Protein AF-A0A2I1P7S6-F1 (afdb_monomer_lite)

Organism: NCBI:txid138300

Structure (mmCIF, N/CA/C/O backbone):
data_AF-A0A2I1P7S6-F1
#
_entry.id   AF-A0A2I1P7S6-F1
#
loop_
_atom_site.group_PDB
_atom_site.id
_atom_site.type_symbol
_atom_site.label_atom_id
_atom_site.label_alt_id
_atom_site.label_comp_id
_atom_site.label_asym_id
_atom_site.label_entity_id
_atom_site.label_seq_id
_atom_site.pdbx_PDB_ins_code
_atom_site.Cartn_x
_atom_site.Cartn_y
_atom_site.Cartn_z
_atom_site.occupancy
_atom_site.B_iso_or_equiv
_atom_site.auth_seq_id
_atom_site.auth_comp_id
_atom_site.auth_asym_id
_atom_site.auth_atom_id
_atom_site.pdbx_PDB_model_num
ATOM 1 N N . MET A 1 1 ? -5.654 -10.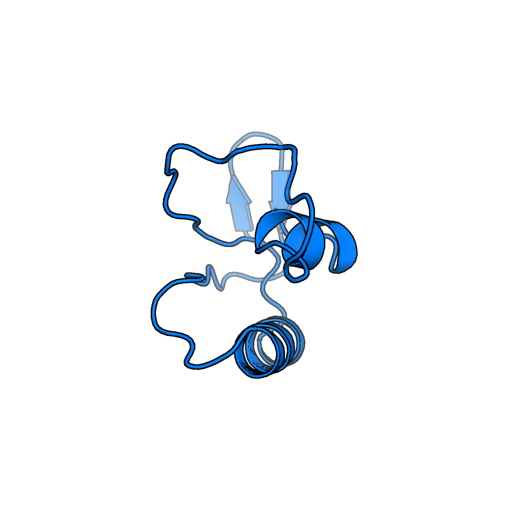066 1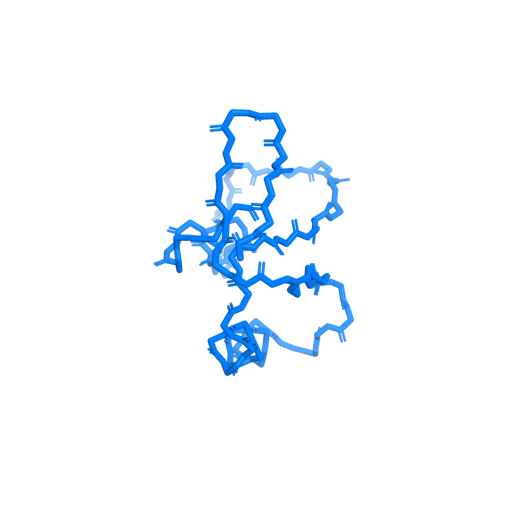2.000 1.00 86.19 1 MET A N 1
ATOM 2 C CA . MET A 1 1 ? -6.003 -8.635 11.926 1.00 86.19 1 MET A CA 1
ATOM 3 C C . MET A 1 1 ? -4.948 -7.779 12.599 1.00 86.19 1 MET A C 1
ATOM 5 O O . MET A 1 1 ? -4.517 -8.101 13.703 1.00 86.19 1 MET A O 1
ATOM 9 N N . LEU A 1 2 ? -4.484 -6.749 11.902 1.00 97.69 2 LEU A N 1
ATOM 10 C CA . LEU A 1 2 ? -3.625 -5.662 12.362 1.00 97.69 2 LEU A CA 1
ATOM 11 C C . LEU A 1 2 ? -4.503 -4.410 12.499 1.00 97.69 2 LEU A C 1
ATOM 13 O O . LEU A 1 2 ? -5.305 -4.141 11.613 1.00 97.69 2 LEU A O 1
ATOM 17 N N . LYS A 1 3 ? -4.367 -3.650 13.591 1.00 98.00 3 LYS A N 1
ATOM 18 C CA . LYS A 1 3 ? -5.149 -2.427 13.826 1.00 98.00 3 LYS A CA 1
ATOM 19 C C . LYS A 1 3 ? -4.230 -1.225 13.997 1.00 98.00 3 LYS A C 1
ATOM 21 O O . LYS A 1 3 ? -3.362 -1.243 14.869 1.00 98.00 3 LYS A O 1
ATOM 26 N N . ILE A 1 4 ? -4.436 -0.189 13.188 1.00 97.81 4 ILE A N 1
ATOM 27 C CA . ILE A 1 4 ? -3.701 1.078 13.256 1.00 97.81 4 ILE A CA 1
ATOM 28 C C . ILE A 1 4 ? -4.735 2.193 13.378 1.00 97.81 4 ILE A C 1
ATOM 30 O O . ILE A 1 4 ? -5.497 2.441 12.448 1.00 97.81 4 ILE A O 1
ATOM 34 N N . ALA A 1 5 ? -4.763 2.849 14.541 1.00 97.00 5 ALA A N 1
ATOM 35 C CA . ALA A 1 5 ? -5.821 3.789 14.907 1.00 97.00 5 ALA A CA 1
ATOM 36 C C . ALA A 1 5 ? -7.226 3.162 14.727 1.00 97.00 5 ALA A C 1
ATOM 38 O O . ALA A 1 5 ? -7.547 2.167 15.383 1.00 97.00 5 ALA A O 1
ATOM 39 N N . ASP A 1 6 ? -8.056 3.744 13.868 1.00 97.31 6 ASP A N 1
ATOM 40 C CA . ASP A 1 6 ? -9.422 3.336 13.543 1.00 97.31 6 ASP A CA 1
ATOM 41 C C . ASP A 1 6 ? -9.524 2.397 12.326 1.00 97.31 6 ASP A C 1
ATOM 43 O O . ASP A 1 6 ? -10.625 1.955 12.001 1.00 97.31 6 ASP A O 1
ATOM 47 N N . LYS A 1 7 ? -8.397 2.027 11.700 1.00 97.31 7 LYS A N 1
ATOM 48 C CA . LYS A 1 7 ? -8.350 1.106 10.555 1.00 97.31 7 LYS A CA 1
ATOM 49 C C . LYS A 1 7 ? -7.918 -0.305 10.944 1.00 97.31 7 LYS A C 1
ATOM 51 O O . LYS A 1 7 ? -7.033 -0.495 11.785 1.00 97.31 7 LYS A O 1
ATOM 56 N N . GLU A 1 8 ? -8.522 -1.293 10.292 1.00 98.06 8 GLU A N 1
ATOM 57 C CA . GLU A 1 8 ? -8.234 -2.718 10.465 1.00 98.06 8 GLU A CA 1
ATOM 58 C C . GLU A 1 8 ? -7.795 -3.328 9.130 1.00 98.06 8 GLU A C 1
ATOM 60 O O . GLU A 1 8 ? -8.403 -3.075 8.095 1.00 98.06 8 GLU A O 1
ATOM 65 N N . PHE A 1 9 ? -6.735 -4.132 9.176 1.00 98.19 9 PHE A N 1
ATOM 66 C CA . PHE A 1 9 ? -6.157 -4.836 8.037 1.00 98.19 9 PHE A CA 1
ATOM 67 C C . PHE A 1 9 ? -6.114 -6.336 8.342 1.00 98.19 9 PHE A C 1
ATOM 69 O O . PHE A 1 9 ? -5.751 -6.750 9.449 1.00 98.19 9 PHE A O 1
ATOM 76 N N . ASP A 1 10 ? -6.443 -7.176 7.370 1.00 98.06 10 ASP A N 1
ATOM 77 C CA . ASP A 1 10 ? -6.303 -8.628 7.478 1.00 98.06 10 ASP A CA 1
ATOM 78 C C . ASP A 1 10 ? -4.832 -9.046 7.399 1.00 98.06 10 ASP A C 1
ATOM 80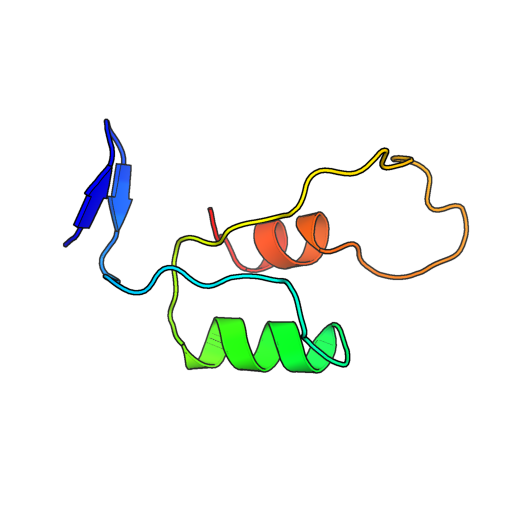 O O . ASP A 1 10 ? -4.367 -9.866 8.200 1.00 98.06 10 ASP A O 1
ATOM 84 N N . SER A 1 11 ? -4.091 -8.421 6.483 1.00 97.69 11 SER A N 1
ATOM 85 C CA . SER A 1 11 ? -2.664 -8.615 6.261 1.00 97.69 11 SER A CA 1
ATOM 86 C C . SER A 1 11 ? -1.821 -7.921 7.331 1.00 97.69 11 SER A C 1
ATOM 88 O O . SER A 1 11 ? -2.091 -6.801 7.759 1.00 97.69 11 SER A O 1
ATOM 90 N N . HIS A 1 12 ? -0.761 -8.602 7.771 1.00 98.00 12 HIS A N 1
ATOM 91 C CA . HIS A 1 12 ? 0.258 -8.053 8.679 1.00 98.00 12 HIS A CA 1
ATOM 92 C C . HIS A 1 12 ? 1.499 -7.552 7.922 1.00 98.00 12 HIS A C 1
ATOM 94 O O . HIS A 1 12 ? 2.455 -7.085 8.540 1.00 98.00 12 HIS A O 1
ATOM 100 N N . LEU A 1 13 ? 1.503 -7.666 6.591 1.00 98.31 13 LEU A N 1
ATOM 101 C CA . LEU A 1 13 ? 2.613 -7.264 5.738 1.00 98.31 13 LEU A CA 1
ATOM 102 C C . LEU A 1 13 ? 2.439 -5.815 5.282 1.00 98.31 13 LEU A C 1
ATOM 104 O O . LEU A 1 13 ? 1.510 -5.508 4.537 1.00 98.31 13 LEU A O 1
ATOM 108 N N . VAL A 1 14 ? 3.388 -4.961 5.661 1.00 98.06 14 VAL A N 1
ATOM 109 C CA . VAL A 1 14 ? 3.525 -3.599 5.129 1.00 98.06 14 VAL A CA 1
ATOM 110 C C . VAL A 1 14 ? 4.635 -3.598 4.086 1.00 98.06 14 VAL A C 1
ATOM 112 O O . VAL 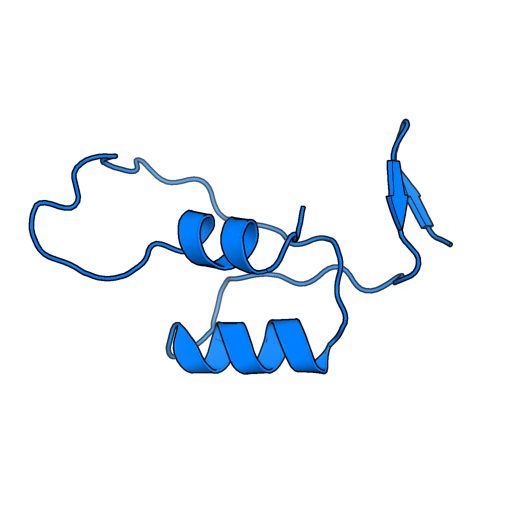A 1 14 ? 5.767 -3.974 4.398 1.00 98.06 14 VAL A O 1
ATOM 115 N N . MET A 1 15 ? 4.333 -3.179 2.857 1.00 97.75 15 MET A N 1
ATOM 116 C CA . MET A 1 15 ? 5.326 -3.120 1.776 1.00 97.75 15 MET A CA 1
ATOM 117 C C . MET A 1 15 ? 5.853 -1.702 1.536 1.00 97.75 15 MET A C 1
ATOM 119 O O . MET A 1 15 ? 5.211 -0.700 1.842 1.00 97.75 15 MET A O 1
ATOM 123 N N . GLY A 1 16 ? 7.046 -1.598 0.959 1.00 96.62 16 GLY A N 1
ATOM 124 C CA . GLY A 1 16 ? 7.551 -0.344 0.403 1.00 96.62 16 GLY A CA 1
ATOM 125 C C . GLY A 1 16 ? 7.412 -0.331 -1.112 1.00 96.62 16 GLY A C 1
ATOM 126 O O . GLY A 1 16 ? 7.546 -1.364 -1.757 1.00 96.62 16 GLY A O 1
ATOM 127 N N . THR A 1 17 ? 7.192 0.850 -1.686 1.00 95.06 17 THR A N 1
ATOM 128 C CA . THR A 1 17 ? 7.122 1.042 -3.150 1.00 95.06 17 THR A CA 1
ATOM 129 C C . THR A 1 17 ? 8.472 1.396 -3.789 1.00 95.06 17 THR A C 1
ATOM 131 O O . THR A 1 17 ? 8.586 1.536 -5.006 1.00 95.06 17 THR A O 1
ATOM 134 N N . GLY A 1 18 ? 9.522 1.557 -2.978 1.00 91.75 18 GLY A N 1
ATOM 135 C CA . GLY A 1 18 ? 10.873 1.844 -3.454 1.00 91.75 18 GLY A CA 1
ATOM 136 C C . GLY A 1 18 ? 11.595 0.600 -3.979 1.00 91.75 18 GLY A C 1
ATOM 137 O O . GLY A 1 18 ? 11.400 -0.501 -3.479 1.00 91.75 18 GLY A O 1
ATOM 138 N N . GLY A 1 19 ? 12.484 0.786 -4.957 1.00 89.50 19 GLY A N 1
ATOM 139 C CA . GLY A 1 19 ? 13.386 -0.270 -5.438 1.00 89.50 19 GLY A CA 1
ATOM 140 C C . GLY A 1 19 ? 12.819 -1.189 -6.525 1.00 89.50 19 GLY A C 1
ATOM 141 O O . GLY A 1 19 ? 13.575 -1.987 -7.073 1.00 89.50 19 GLY A O 1
ATOM 142 N N . ALA A 1 20 ? 11.540 -1.058 -6.890 1.00 91.38 20 ALA A N 1
ATOM 143 C CA . ALA A 1 20 ? 10.983 -1.756 -8.046 1.00 91.38 20 ALA A CA 1
ATOM 144 C C . ALA A 1 20 ? 11.609 -1.242 -9.356 1.00 91.38 20 ALA A C 1
ATOM 146 O O . ALA A 1 20 ? 11.765 -0.036 -9.557 1.00 91.38 20 ALA A O 1
ATOM 147 N N . SER A 1 21 ? 11.968 -2.161 -10.256 1.00 91.81 21 SER A N 1
ATOM 148 C CA . SER A 1 21 ? 12.589 -1.846 -11.552 1.00 91.81 21 SER A CA 1
ATOM 149 C C . SER A 1 21 ? 11.594 -1.329 -12.595 1.00 91.81 21 SER A C 1
ATOM 151 O O . SER A 1 21 ? 12.000 -0.686 -13.563 1.00 91.81 21 SER A O 1
ATOM 153 N N . SER A 1 22 ? 10.300 -1.586 -12.399 1.00 91.81 22 SER A N 1
ATOM 154 C CA . SER A 1 22 ? 9.204 -1.046 -13.198 1.00 91.81 22 SER A CA 1
ATOM 155 C C . SER A 1 22 ? 7.915 -0.979 -12.378 1.00 91.81 22 SER A C 1
ATOM 157 O O . SER A 1 22 ? 7.779 -1.629 -11.341 1.00 91.81 22 SER A O 1
ATOM 159 N N . GLN A 1 23 ? 6.944 -0.214 -12.876 1.00 91.19 23 GLN A N 1
ATOM 160 C CA . GLN A 1 23 ? 5.610 -0.129 -12.281 1.00 91.19 23 GLN A CA 1
ATOM 161 C C . GLN A 1 23 ? 4.816 -1.428 -12.411 1.00 91.19 23 GLN A C 1
ATOM 163 O O . GLN A 1 23 ? 4.134 -1.808 -11.469 1.00 91.19 23 GLN A O 1
ATOM 168 N N . SER A 1 24 ? 4.973 -2.142 -13.528 1.00 94.06 24 SER A N 1
ATOM 169 C CA . SER A 1 24 ? 4.347 -3.452 -13.722 1.00 94.06 24 SER A CA 1
ATOM 170 C C . SER A 1 24 ? 4.842 -4.474 -12.698 1.00 94.06 24 SER A C 1
ATOM 172 O O . SER A 1 24 ? 4.045 -5.190 -12.112 1.00 94.06 24 SER A O 1
ATOM 174 N N . LEU A 1 25 ? 6.151 -4.498 -12.418 1.00 95.62 25 LEU A N 1
ATOM 175 C CA . LEU A 1 25 ? 6.709 -5.415 -11.426 1.00 95.62 25 LEU A CA 1
ATOM 176 C C . LEU A 1 25 ? 6.281 -5.037 -10.003 1.00 95.62 25 LEU A C 1
ATOM 178 O O . LEU A 1 25 ? 6.078 -5.917 -9.169 1.00 95.62 25 LEU A O 1
ATOM 182 N N . LEU A 1 26 ? 6.155 -3.736 -9.717 1.00 96.50 26 LEU A N 1
ATOM 183 C CA . LEU A 1 26 ? 5.598 -3.277 -8.448 1.00 96.50 26 LEU A CA 1
ATOM 184 C C . LEU A 1 26 ? 4.153 -3.762 -8.288 1.00 96.50 26 LEU A C 1
ATOM 186 O O . LEU A 1 26 ? 3.823 -4.292 -7.235 1.00 96.50 26 LEU A O 1
ATOM 190 N N . GLU A 1 27 ? 3.320 -3.621 -9.319 1.00 97.00 27 GLU A N 1
ATOM 191 C CA . GLU A 1 27 ? 1.939 -4.112 -9.312 1.00 97.00 27 GLU A CA 1
ATOM 192 C C . GLU A 1 27 ? 1.873 -5.623 -9.061 1.00 97.00 27 GLU A C 1
ATOM 194 O O . GLU A 1 27 ? 1.192 -6.050 -8.129 1.00 97.00 27 GLU A O 1
ATOM 199 N N . ASP A 1 28 ? 2.648 -6.416 -9.806 1.00 97.81 28 ASP A N 1
ATOM 200 C CA . ASP A 1 28 ? 2.708 -7.871 -9.625 1.00 97.81 28 ASP A CA 1
ATOM 201 C C . ASP A 1 28 ? 3.090 -8.244 -8.183 1.00 97.81 28 ASP A C 1
ATOM 203 O O . ASP A 1 28 ? 2.486 -9.132 -7.577 1.00 97.81 28 ASP A O 1
ATOM 207 N N . ALA A 1 29 ? 4.070 -7.543 -7.604 1.00 97.75 29 ALA A N 1
ATOM 208 C CA . ALA A 1 29 ? 4.506 -7.769 -6.231 1.00 97.75 29 ALA A CA 1
ATOM 209 C C . ALA A 1 29 ? 3.431 -7.381 -5.203 1.00 97.75 29 ALA A C 1
ATOM 211 O O . ALA A 1 29 ? 3.195 -8.136 -4.260 1.00 97.75 29 ALA A O 1
ATOM 212 N N . LEU A 1 30 ? 2.761 -6.238 -5.385 1.00 97.88 30 LEU A N 1
ATOM 213 C CA . LEU A 1 30 ? 1.681 -5.782 -4.506 1.00 97.88 30 LEU A CA 1
ATOM 214 C C . LEU A 1 30 ? 0.537 -6.800 -4.490 1.00 97.88 30 LEU A C 1
ATOM 216 O O . LEU A 1 30 ? 0.162 -7.272 -3.415 1.00 97.88 30 LEU A O 1
ATOM 220 N N . VAL A 1 31 ? 0.069 -7.215 -5.672 1.00 98.06 31 VAL A N 1
ATOM 221 C CA . VAL A 1 31 ? -1.017 -8.193 -5.828 1.00 98.06 31 VAL A CA 1
ATOM 222 C C . VAL A 1 31 ? -0.632 -9.546 -5.235 1.00 98.06 31 VAL A C 1
ATOM 224 O O . VAL A 1 31 ? -1.389 -10.110 -4.447 1.00 98.06 31 VAL A O 1
ATOM 227 N N . ALA A 1 32 ? 0.557 -10.062 -5.559 1.00 98.31 32 ALA A N 1
ATOM 228 C CA . ALA A 1 32 ? 1.006 -11.358 -5.054 1.00 98.31 32 ALA A CA 1
ATOM 229 C C . ALA A 1 32 ? 1.201 -11.368 -3.530 1.00 98.31 32 ALA A C 1
ATOM 231 O O . ALA A 1 32 ? 1.009 -12.401 -2.889 1.00 98.31 32 ALA A O 1
ATOM 232 N N . SER A 1 33 ? 1.588 -10.231 -2.947 1.00 97.94 33 SER A N 1
ATOM 233 C CA . SER A 1 33 ? 1.835 -10.116 -1.509 1.00 97.94 33 SER A CA 1
ATOM 234 C C . SER A 1 33 ? 0.558 -10.049 -0.664 1.00 97.94 33 SER A C 1
ATOM 236 O O . SER A 1 33 ? 0.611 -10.353 0.528 1.00 97.94 33 SER A O 1
ATOM 238 N N . GLY A 1 34 ? -0.571 -9.622 -1.246 1.00 97.88 34 GLY A N 1
ATOM 239 C CA . GLY A 1 34 ? -1.802 -9.352 -0.497 1.00 97.88 34 GLY A CA 1
ATOM 240 C C . GLY A 1 34 ? -1.626 -8.280 0.586 1.00 97.88 34 GLY A C 1
ATOM 241 O O . GLY A 1 34 ? -2.298 -8.322 1.618 1.00 97.88 34 GLY A O 1
ATOM 242 N N . THR A 1 35 ? -0.669 -7.362 0.415 1.00 98.25 35 THR A N 1
ATOM 243 C CA . THR A 1 35 ? -0.527 -6.212 1.311 1.00 98.25 35 THR A CA 1
ATOM 244 C 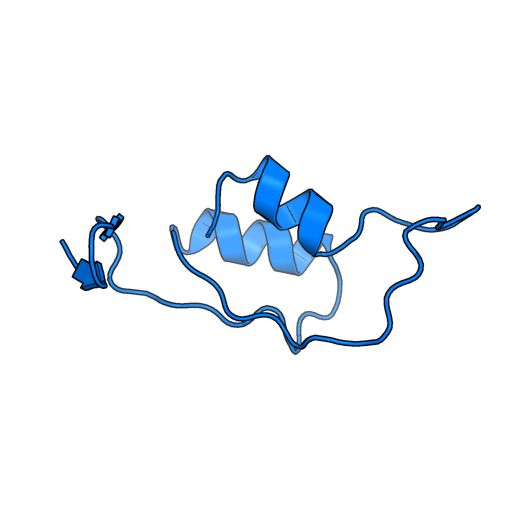C . THR A 1 35 ? -1.740 -5.297 1.176 1.00 98.25 35 THR A C 1
ATOM 246 O O . THR A 1 35 ? -2.278 -5.119 0.087 1.00 98.25 35 THR A O 1
ATOM 249 N N . GLN A 1 36 ? -2.163 -4.718 2.295 1.00 98.50 36 GLN A N 1
ATOM 250 C CA . GLN A 1 36 ? -3.249 -3.736 2.337 1.00 98.50 36 GLN A CA 1
ATOM 251 C C . GLN A 1 36 ? -2.745 -2.349 2.756 1.00 98.50 36 GLN A C 1
ATOM 253 O O . GLN A 1 36 ? -3.537 -1.423 2.868 1.00 98.50 36 GLN A O 1
ATOM 258 N N . LEU A 1 37 ? -1.436 -2.214 3.010 1.00 97.94 37 LEU A N 1
ATOM 259 C CA . LEU A 1 37 ? -0.810 -0.980 3.472 1.00 97.94 37 LEU A CA 1
ATOM 260 C C . LEU A 1 37 ? 0.612 -0.871 2.927 1.00 97.94 37 LEU A C 1
ATOM 262 O O . LEU A 1 37 ? 1.440 -1.771 3.118 1.00 97.94 37 LEU A O 1
ATOM 266 N N . THR A 1 38 ? 0.931 0.262 2.311 1.00 97.56 38 THR A N 1
ATOM 267 C CA . THR A 1 38 ? 2.263 0.527 1.768 1.00 97.56 38 THR A CA 1
ATOM 268 C C . THR A 1 38 ? 2.880 1.813 2.295 1.00 97.56 38 THR A C 1
ATOM 270 O O . THR A 1 38 ? 2.232 2.699 2.840 1.00 97.56 38 THR A O 1
ATOM 273 N N . THR A 1 39 ? 4.196 1.925 2.134 1.00 96.12 39 THR A N 1
AT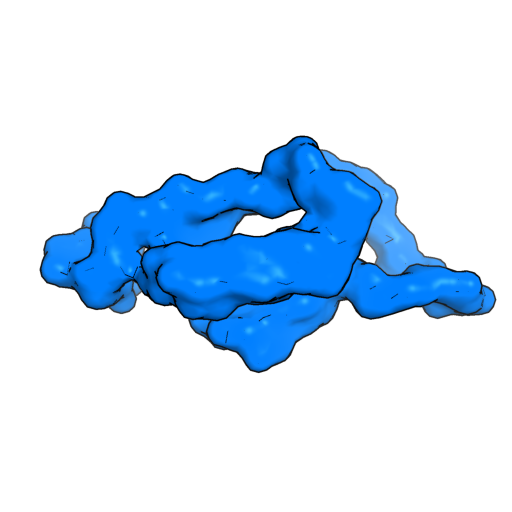OM 274 C CA . THR A 1 39 ? 4.922 3.179 2.337 1.00 96.12 39 THR A CA 1
ATOM 275 C C . THR A 1 39 ? 5.297 3.803 0.997 1.00 96.12 39 THR A C 1
ATOM 277 O O . THR A 1 39 ? 5.732 3.128 0.053 1.00 96.12 39 THR A O 1
ATOM 280 N N . VAL A 1 40 ? 5.173 5.128 0.933 1.00 94.12 40 VAL A N 1
ATOM 281 C CA . VAL A 1 40 ? 5.542 5.942 -0.227 1.00 94.12 40 VAL A CA 1
ATOM 282 C C . VAL A 1 40 ? 6.511 7.047 0.181 1.00 94.12 40 VAL A C 1
ATOM 284 O O . VAL A 1 40 ? 6.396 7.656 1.245 1.00 94.12 40 VAL A O 1
ATOM 287 N N . ALA A 1 41 ? 7.486 7.330 -0.683 1.00 90.69 41 ALA A N 1
ATOM 288 C CA . ALA A 1 41 ? 8.401 8.447 -0.490 1.00 90.69 41 ALA A CA 1
ATOM 289 C C . ALA A 1 41 ? 7.811 9.722 -1.110 1.00 90.69 41 ALA A C 1
ATOM 291 O O . ALA A 1 41 ? 7.787 9.874 -2.333 1.00 90.69 41 ALA A O 1
ATOM 292 N N . MET A 1 42 ? 7.379 10.662 -0.270 1.00 86.00 42 MET A N 1
ATOM 293 C CA . MET A 1 42 ? 6.835 11.941 -0.728 1.00 86.00 42 MET A CA 1
ATOM 294 C C . MET A 1 42 ? 7.915 12.779 -1.425 1.00 86.00 42 MET A C 1
ATOM 296 O O . MET A 1 42 ? 8.955 13.106 -0.853 1.00 86.00 42 MET A O 1
ATOM 300 N N . ARG A 1 43 ? 7.655 13.156 -2.678 1.00 80.69 43 ARG A N 1
ATOM 301 C CA . ARG A 1 43 ? 8.470 14.091 -3.468 1.00 80.69 43 ARG A CA 1
ATOM 302 C C . ARG A 1 43 ? 7.561 15.182 -4.018 1.00 80.69 43 ARG A C 1
ATOM 304 O O . ARG A 1 43 ? 6.346 15.009 -4.061 1.00 80.69 43 ARG A O 1
ATOM 311 N N . ARG A 1 44 ? 8.135 16.305 -4.468 1.00 79.31 44 ARG A N 1
ATOM 312 C CA . ARG A 1 44 ? 7.365 17.311 -5.217 1.00 79.31 44 ARG A CA 1
ATOM 313 C C . ARG A 1 44 ? 6.770 16.644 -6.453 1.00 79.31 44 ARG A C 1
ATOM 315 O O . ARG A 1 44 ? 7.495 16.326 -7.391 1.00 79.31 44 ARG A O 1
ATOM 322 N N . HIS A 1 45 ? 5.466 16.415 -6.414 1.00 65.44 45 HIS A N 1
ATOM 323 C CA . HIS A 1 45 ? 4.725 15.766 -7.477 1.00 65.44 45 HIS A CA 1
ATOM 324 C C . HIS A 1 45 ? 3.925 16.827 -8.236 1.00 65.44 45 HIS A C 1
ATOM 326 O O . HIS A 1 45 ? 3.178 17.597 -7.632 1.00 65.44 45 HIS A O 1
ATOM 332 N N . SER A 1 46 ? 4.120 16.908 -9.553 1.00 60.50 46 SER A N 1
ATOM 333 C CA . SER A 1 46 ? 3.255 17.705 -10.423 1.00 60.50 46 SER A CA 1
ATOM 334 C C . SER A 1 46 ? 2.026 16.867 -10.745 1.00 60.50 46 SER A C 1
ATOM 336 O O . SER A 1 46 ? 2.150 15.869 -11.444 1.00 60.50 46 SER A O 1
ATOM 338 N N . ALA A 1 47 ? 0.847 17.300 -10.291 1.00 56.44 47 ALA A N 1
ATOM 339 C CA . ALA A 1 47 ? -0.435 16.676 -10.639 1.00 56.44 47 ALA A CA 1
ATOM 340 C C . ALA A 1 47 ? -0.750 16.730 -12.150 1.00 56.44 47 ALA A C 1
ATOM 342 O O . ALA A 1 47 ? -1.679 16.086 -12.621 1.00 56.44 47 ALA A O 1
ATOM 343 N N . LYS A 1 48 ? 0.013 17.516 -12.923 1.00 55.41 48 LYS A N 1
ATOM 344 C CA . LYS A 1 48 ? -0.014 17.506 -14.386 1.00 55.41 48 LYS A CA 1
ATOM 345 C C . LYS A 1 48 ? 1.190 16.725 -14.897 1.00 55.41 48 LYS A C 1
ATOM 347 O O . LYS A 1 48 ? 2.252 17.305 -15.125 1.00 55.41 48 LYS A O 1
ATOM 352 N N . THR A 1 49 ? 1.029 15.428 -15.112 1.00 56.94 49 THR A N 1
ATOM 353 C CA . THR A 1 49 ? 1.852 14.685 -16.069 1.00 56.94 49 THR A CA 1
ATOM 354 C C . THR A 1 49 ? 1.276 14.939 -17.459 1.00 56.94 49 THR A C 1
ATOM 356 O O . THR A 1 49 ? 0.506 14.158 -18.001 1.00 56.94 49 THR A O 1
ATOM 359 N N . THR A 1 50 ? 1.645 16.060 -18.081 1.00 52.28 50 THR A N 1
ATOM 360 C CA . THR A 1 50 ? 1.317 16.368 -19.488 1.00 52.28 50 THR A CA 1
ATOM 361 C C . THR A 1 50 ? 2.051 15.459 -20.495 1.00 52.28 50 THR A C 1
ATOM 363 O O . THR A 1 50 ? 2.394 15.907 -21.583 1.00 52.28 50 THR A O 1
ATOM 366 N N . GLY A 1 51 ? 2.301 14.183 -20.165 1.00 57.34 51 GLY A N 1
ATOM 367 C CA . GLY A 1 51 ? 2.883 13.232 -21.117 1.00 57.34 51 GLY A CA 1
ATOM 368 C C . GLY A 1 51 ? 3.653 12.028 -20.567 1.00 57.34 51 GLY A C 1
ATOM 369 O O . GLY A 1 51 ? 4.597 11.614 -21.230 1.00 57.34 51 GLY A O 1
ATOM 370 N N . GLY A 1 52 ? 3.324 11.438 -19.412 1.00 59.59 52 GLY A N 1
ATOM 371 C CA . GLY A 1 52 ? 4.092 10.260 -18.981 1.00 59.59 52 GLY A CA 1
ATOM 372 C C . GLY A 1 52 ? 3.514 9.472 -17.816 1.00 59.59 52 GLY A C 1
ATOM 373 O O . GLY A 1 52 ? 3.521 9.986 -16.706 1.00 59.59 52 GLY A O 1
ATOM 374 N N . GLY A 1 53 ? 3.115 8.226 -18.109 1.00 64.75 53 GLY A N 1
ATOM 375 C CA . GLY A 1 53 ? 2.928 7.104 -17.176 1.00 64.75 53 GLY A CA 1
ATOM 376 C C . GLY A 1 53 ? 1.821 7.238 -16.127 1.00 64.75 53 GLY A C 1
ATOM 377 O O . GLY A 1 53 ? 1.493 8.336 -15.691 1.00 64.75 53 GLY A O 1
ATOM 378 N N . GLU A 1 54 ? 1.280 6.094 -15.695 1.00 79.38 54 GLU A N 1
ATOM 379 C CA . GLU A 1 54 ? 0.534 6.010 -14.430 1.00 79.38 54 GLU A CA 1
ATOM 380 C C . GLU A 1 54 ? 1.474 6.444 -13.290 1.00 79.38 54 GLU A C 1
ATOM 382 O O . GLU A 1 54 ? 2.678 6.188 -13.342 1.00 79.38 54 GLU A O 1
ATOM 387 N N . SER A 1 55 ? 0.980 7.127 -12.262 1.00 86.56 55 SER A N 1
ATOM 388 C CA . SER A 1 55 ? 1.766 7.428 -11.056 1.00 86.56 55 SER A CA 1
ATOM 389 C C . SER A 1 55 ? 1.682 6.289 -10.032 1.00 86.56 55 SER A C 1
ATOM 391 O O . SER A 1 55 ? 0.765 5.475 -10.061 1.00 86.56 55 SER A O 1
ATOM 393 N N . VAL A 1 56 ? 2.612 6.228 -9.070 1.00 90.38 56 VAL A N 1
ATOM 394 C CA . VAL A 1 56 ? 2.500 5.252 -7.965 1.00 90.38 56 VAL A CA 1
ATOM 395 C C . VAL A 1 56 ? 1.208 5.450 -7.162 1.00 90.38 56 VAL A C 1
ATOM 397 O O . VAL A 1 56 ? 0.621 4.479 -6.707 1.00 90.38 56 VAL A O 1
ATOM 400 N N . PHE A 1 57 ? 0.725 6.690 -7.040 1.00 89.94 57 PHE A N 1
ATOM 401 C CA . PHE A 1 57 ? -0.527 6.987 -6.345 1.00 89.94 57 PHE A CA 1
ATOM 402 C C . PHE A 1 57 ? -1.745 6.472 -7.113 1.00 89.94 57 PHE A C 1
ATOM 404 O O . PHE A 1 57 ? -2.671 5.953 -6.505 1.00 89.94 57 PHE A O 1
ATOM 411 N N . GLU A 1 58 ? -1.748 6.595 -8.441 1.00 91.06 58 GLU A N 1
ATOM 412 C CA . GLU A 1 58 ? -2.818 6.048 -9.285 1.00 91.06 58 GLU A CA 1
ATOM 413 C C . GLU A 1 58 ? -2.862 4.520 -9.199 1.00 91.06 58 GLU A C 1
ATOM 415 O O . GLU A 1 58 ? -3.938 3.965 -8.994 1.00 91.06 58 GLU A O 1
ATOM 420 N N . LEU A 1 59 ? -1.696 3.864 -9.237 1.00 93.50 59 LEU A N 1
ATOM 421 C CA . LEU A 1 59 ? -1.582 2.417 -9.051 1.00 93.50 59 LEU A CA 1
ATOM 422 C C . LEU A 1 59 ? -2.142 1.968 -7.690 1.00 93.50 59 LEU A C 1
ATOM 424 O O . LEU A 1 59 ? -2.981 1.073 -7.643 1.00 93.50 59 LEU A O 1
ATOM 428 N N . LEU A 1 60 ? -1.711 2.590 -6.585 1.00 95.50 60 LEU A N 1
ATOM 429 C CA . LEU A 1 60 ? -2.163 2.211 -5.238 1.00 95.50 60 LEU A CA 1
ATOM 430 C C . LEU A 1 60 ? -3.666 2.445 -5.047 1.00 95.50 60 LEU A C 1
ATOM 432 O O . LEU A 1 60 ? -4.358 1.563 -4.546 1.00 95.50 60 LEU A O 1
ATOM 436 N N . ASN A 1 61 ? -4.189 3.576 -5.533 1.00 94.75 61 ASN A N 1
ATOM 437 C CA . ASN A 1 61 ? -5.624 3.862 -5.497 1.00 94.75 61 ASN A CA 1
ATOM 438 C C . ASN A 1 61 ? -6.434 2.845 -6.318 1.00 94.75 61 ASN A C 1
ATOM 440 O O . ASN A 1 61 ? -7.531 2.466 -5.920 1.00 94.75 61 ASN A O 1
ATOM 444 N N . ARG A 1 62 ? -5.914 2.395 -7.468 1.00 96.25 62 ARG A N 1
ATOM 445 C CA . ARG A 1 62 ? -6.568 1.385 -8.315 1.00 96.25 62 ARG A CA 1
ATOM 446 C C . ARG A 1 62 ? -6.605 0.004 -7.659 1.00 96.25 62 ARG A C 1
ATOM 448 O O . ARG A 1 62 ? -7.538 -0.752 -7.917 1.00 96.25 62 ARG A O 1
ATOM 455 N N . LEU A 1 63 ? -5.601 -0.319 -6.846 1.00 97.25 63 LEU A N 1
ATOM 456 C CA . LEU A 1 63 ? -5.512 -1.578 -6.104 1.00 97.25 63 LEU A CA 1
ATOM 457 C C . LEU A 1 63 ? -6.200 -1.534 -4.729 1.00 97.25 63 LEU A C 1
ATOM 459 O O . LEU A 1 63 ? -6.207 -2.558 -4.054 1.00 97.25 63 LEU A O 1
ATOM 463 N N . ASP A 1 64 ? -6.776 -0.391 -4.335 1.00 97.44 64 ASP A N 1
ATOM 464 C CA . ASP A 1 64 ? -7.404 -0.180 -3.020 1.00 97.44 64 ASP A CA 1
ATOM 465 C C . ASP A 1 64 ? -6.435 -0.444 -1.847 1.00 97.44 64 ASP A C 1
ATOM 467 O O . ASP A 1 64 ? -6.759 -1.113 -0.867 1.00 97.44 64 ASP A O 1
ATOM 471 N N . ILE A 1 65 ? -5.198 0.047 -1.983 1.00 97.50 65 ILE A N 1
ATOM 472 C CA . ILE A 1 65 ? -4.136 -0.087 -0.979 1.00 97.50 65 ILE A CA 1
ATOM 473 C C . ILE A 1 65 ? -3.928 1.252 -0.270 1.00 97.50 65 ILE A C 1
ATOM 475 O O . ILE A 1 65 ? -3.743 2.278 -0.931 1.00 97.50 65 ILE A O 1
ATOM 479 N N . ASP A 1 66 ? -3.902 1.213 1.066 1.00 95.44 66 ASP A N 1
ATOM 480 C CA . ASP A 1 66 ? -3.618 2.374 1.920 1.00 95.44 66 ASP A CA 1
ATOM 481 C C . ASP A 1 66 ? -2.137 2.807 1.910 1.00 95.44 66 ASP A C 1
ATOM 483 O O . ASP A 1 66 ? -1.225 1.949 1.757 1.00 95.44 66 ASP A O 1
#

Radius of gyration: 13.01 Å; chains: 1; bounding box: 23×29×36 Å

Secondary structure (DSSP, 8-state):
-EEETTEEES--PEEE-TT-SSHHHHHHHHHHHT-SEEE-------S--SS----HHHHHHHTT--

pLDDT: mean 89.64, std 13.15, range [52.28, 98.5]

InterPro domains:
  IPR013785 Aldolase-type TIM barrel [G3DSA:3.20.20.70] (1-66)
  IPR033983 Thiazole synthase ThiG [PF05690] (3-64)

Sequence (66 aa):
MLKIADKEFDSHLVMGTGGASSQSLLEDALVASGTQLTTVAMRRHSAKTTGGGESVFELLNRLDID

Foldseek 3Di:
DDDDPPDDDPDPDEEEQPDDPDPVSSLVCCVVRVAQEYDDDDDPDDPDPVDDDDDPVNSCVVVNHD